Protein AF-A0A537UJU5-F1 (afdb_monomer_lite)

Radius of gyration: 18.07 Å; chains: 1; bounding box: 41×30×48 Å

Foldseek 3Di:
DDPVPQAADQDDDAPPDDPPVVCLPVVDPHPDDDDDLDDDDDDDDDSVRVVVVCVVPVCVVVVVVVNVVVSVVSNVVLVVCLVPPDPVSLLVVLVVNLCVHQWDDPDPPDTDRPTDDDLSNSCSHSVDPDDSVVSVVSCVVVDDPDDD

Secondary structure (DSSP, 8-state):
--TT----------TT---SHHHHHH-PPPSS----SS--------HHHHHHHHHH-TTHHHHHHHHHHHHHHHHHHHHHHHHHS-HHHHHHHHHHHHHHHH-EE-STT-EE--S---HHHHHHHHTS---HHHHHHHHTTS------

Struct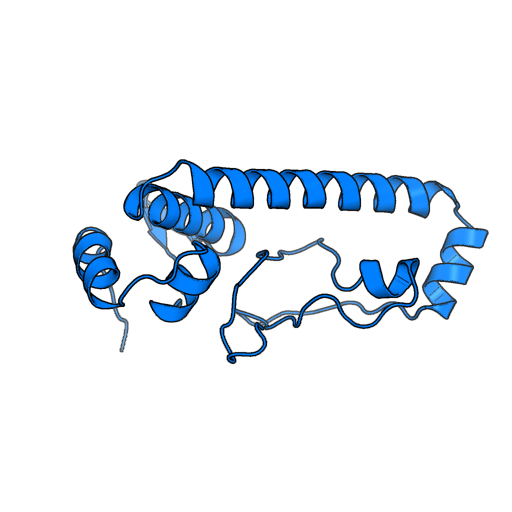ure (mmCIF, N/CA/C/O backbone):
data_AF-A0A537UJU5-F1
#
_entry.id   AF-A0A537UJU5-F1
#
loop_
_atom_site.group_PDB
_atom_site.id
_atom_site.type_symbol
_atom_site.label_atom_id
_atom_site.label_alt_id
_atom_site.label_comp_id
_atom_site.label_asym_id
_atom_site.label_entity_id
_atom_site.label_seq_id
_atom_site.pdbx_PDB_ins_code
_atom_site.Cartn_x
_atom_site.Cartn_y
_atom_site.Cartn_z
_atom_site.occupancy
_atom_site.B_iso_or_equiv
_atom_site.auth_seq_id
_atom_site.auth_comp_id
_atom_site.auth_asym_id
_atom_site.auth_atom_id
_atom_site.pdbx_PDB_model_num
ATOM 1 N N . THR A 1 1 ? 8.357 10.587 4.346 1.00 64.94 1 THR A N 1
ATOM 2 C CA . THR A 1 1 ? 9.356 11.609 3.985 1.00 64.94 1 THR A CA 1
ATOM 3 C C . THR A 1 1 ? 10.500 11.528 4.966 1.00 64.94 1 THR A C 1
ATOM 5 O O . THR A 1 1 ? 10.219 11.379 6.149 1.00 64.94 1 THR A O 1
ATOM 8 N N . SER A 1 2 ? 11.751 11.535 4.506 1.00 76.25 2 SER A N 1
ATOM 9 C CA . SER A 1 2 ? 12.918 11.559 5.397 1.00 76.25 2 SER A CA 1
ATOM 10 C C . SER A 1 2 ? 13.061 12.930 6.068 1.00 76.25 2 SER A C 1
ATOM 12 O O . SER A 1 2 ? 12.505 13.918 5.586 1.00 76.25 2 SER A O 1
ATOM 14 N N . ASP A 1 3 ? 13.868 13.022 7.127 1.00 75.88 3 ASP A N 1
ATOM 15 C CA . ASP A 1 3 ? 14.195 14.298 7.793 1.00 75.88 3 ASP A CA 1
ATOM 16 C C . ASP A 1 3 ? 14.868 15.313 6.848 1.00 75.88 3 ASP A C 1
ATOM 18 O O . ASP A 1 3 ? 14.937 16.505 7.140 1.00 75.88 3 ASP A O 1
ATOM 22 N N . ARG A 1 4 ? 15.361 14.846 5.691 1.00 73.38 4 ARG A N 1
ATOM 23 C CA . ARG A 1 4 ? 15.961 15.662 4.627 1.00 73.38 4 ARG A CA 1
ATOM 24 C C . ARG A 1 4 ? 14.965 16.070 3.535 1.00 73.38 4 ARG A C 1
ATOM 26 O O . ARG A 1 4 ? 15.371 16.690 2.557 1.00 73.38 4 ARG A O 1
ATOM 33 N N . GLY A 1 5 ? 13.683 15.734 3.683 1.00 74.50 5 GLY A N 1
ATOM 34 C CA . GLY A 1 5 ? 12.636 16.043 2.706 1.00 74.50 5 GLY A CA 1
ATOM 35 C C . GLY A 1 5 ? 12.542 15.054 1.541 1.00 74.50 5 GLY A C 1
ATOM 36 O O . GLY A 1 5 ? 11.851 15.337 0.566 1.00 74.50 5 GLY A O 1
ATOM 37 N N . GLU A 1 6 ? 13.219 13.904 1.609 1.00 73.88 6 GLU A N 1
ATOM 38 C CA . GLU A 1 6 ? 13.154 12.900 0.542 1.00 73.88 6 GLU A CA 1
ATOM 39 C C . GLU A 1 6 ? 11.852 12.107 0.644 1.00 73.88 6 GLU A C 1
ATOM 41 O O . GLU A 1 6 ? 11.436 11.676 1.724 1.00 73.88 6 GLU A O 1
ATOM 46 N N . GLU A 1 7 ? 11.203 11.895 -0.491 1.00 76.94 7 GLU A N 1
ATOM 47 C CA . GLU A 1 7 ? 9.946 11.165 -0.580 1.00 76.94 7 GLU A CA 1
ATOM 48 C C . GLU A 1 7 ? 10.204 9.787 -1.174 1.00 76.94 7 GLU A C 1
ATOM 50 O O . GLU A 1 7 ? 10.876 9.653 -2.195 1.00 76.94 7 GLU A O 1
ATOM 55 N N . ARG A 1 8 ? 9.653 8.766 -0.519 1.00 82.75 8 ARG A N 1
ATOM 56 C CA . ARG A 1 8 ? 9.624 7.394 -1.013 1.00 82.75 8 ARG A CA 1
ATOM 57 C C . ARG A 1 8 ? 8.170 6.980 -1.138 1.00 82.75 8 ARG A C 1
ATOM 59 O O . ARG A 1 8 ? 7.400 7.178 -0.197 1.00 82.75 8 ARG A O 1
ATOM 66 N N . ILE A 1 9 ? 7.821 6.405 -2.279 1.00 86.06 9 ILE A N 1
ATOM 67 C CA . ILE A 1 9 ? 6.523 5.774 -2.482 1.00 86.06 9 ILE A CA 1
ATOM 68 C C . ILE A 1 9 ? 6.682 4.328 -2.022 1.00 86.06 9 ILE A C 1
ATOM 70 O O . ILE A 1 9 ? 7.528 3.597 -2.527 1.00 86.06 9 ILE A O 1
ATOM 74 N N . ILE A 1 10 ? 5.930 3.959 -0.988 1.00 84.69 10 ILE A N 1
ATOM 75 C CA . ILE A 1 10 ? 6.076 2.664 -0.306 1.00 84.69 10 ILE A CA 1
ATOM 76 C C . ILE A 1 10 ? 5.059 1.622 -0.774 1.00 84.69 10 ILE A C 1
ATOM 78 O O . ILE A 1 10 ? 5.265 0.442 -0.526 1.00 84.69 10 ILE A O 1
ATOM 82 N N . ALA A 1 11 ? 3.978 2.056 -1.426 1.00 86.81 11 ALA A N 1
ATOM 83 C CA . ALA A 1 11 ? 2.950 1.192 -1.991 1.00 86.81 11 ALA A CA 1
ATOM 84 C C . ALA A 1 11 ? 2.120 1.963 -3.028 1.00 86.81 11 ALA A C 1
ATOM 86 O O . ALA A 1 11 ? 1.914 3.175 -2.890 1.00 86.81 11 ALA A O 1
ATOM 87 N N . LEU A 1 12 ? 1.616 1.243 -4.028 1.00 88.75 12 LEU A N 1
ATOM 88 C CA . LEU A 1 12 ? 0.445 1.645 -4.802 1.00 88.75 12 LEU A CA 1
ATOM 89 C C . LEU A 1 12 ? -0.789 1.022 -4.157 1.00 88.75 12 LEU A C 1
ATOM 91 O O . LEU A 1 12 ? -0.687 -0.033 -3.541 1.00 88.75 12 LEU A O 1
ATOM 95 N N . VAL A 1 13 ? -1.931 1.697 -4.266 1.00 90.19 13 VAL A N 1
ATOM 96 C CA . VAL A 1 13 ? -3.186 1.202 -3.702 1.00 90.19 13 VAL A CA 1
ATOM 97 C C . VAL A 1 13 ? -4.293 1.317 -4.736 1.00 90.19 13 VAL A C 1
ATOM 99 O O . VAL A 1 13 ? -4.465 2.372 -5.352 1.00 90.19 13 VAL A O 1
ATOM 102 N N . GLY A 1 14 ? -5.033 0.228 -4.914 1.00 90.75 14 GLY A N 1
ATOM 103 C CA . GLY A 1 14 ? -6.057 0.062 -5.932 1.00 90.75 14 GLY A CA 1
ATOM 104 C C . GLY A 1 14 ? -7.479 -0.055 -5.386 1.00 90.75 14 GLY A C 1
ATOM 105 O O . GLY A 1 14 ? -7.770 0.108 -4.198 1.00 90.75 14 GLY A O 1
ATOM 106 N N . ALA A 1 15 ? -8.405 -0.343 -6.299 1.00 90.31 15 ALA A N 1
ATOM 107 C CA . ALA A 1 15 ? -9.803 -0.566 -5.962 1.00 90.31 15 ALA A CA 1
ATOM 108 C C . ALA A 1 15 ? -9.972 -1.774 -5.024 1.00 90.31 15 ALA A C 1
ATOM 110 O O . ALA A 1 15 ? -9.474 -2.862 -5.291 1.00 90.31 15 ALA A O 1
ATOM 111 N N . GLY A 1 16 ? -10.741 -1.585 -3.948 1.00 89.88 16 GLY A N 1
ATOM 112 C CA . GLY A 1 16 ? -11.025 -2.630 -2.957 1.00 89.88 16 GLY A CA 1
ATOM 113 C C . GLY A 1 16 ? -10.012 -2.719 -1.815 1.00 89.88 16 GLY A C 1
ATOM 114 O O . GLY A 1 16 ? -10.260 -3.434 -0.846 1.00 89.88 16 GLY A O 1
ATOM 115 N N . GLU A 1 17 ? -8.918 -1.964 -1.881 1.00 91.50 17 GLU A N 1
ATOM 116 C CA . GLU A 1 17 ? -7.891 -1.954 -0.845 1.00 91.50 17 GLU A CA 1
ATOM 117 C C . GLU A 1 17 ? -8.141 -0.877 0.223 1.00 91.50 17 GLU A C 1
ATOM 119 O O . GLU A 1 17 ? -8.827 0.124 0.005 1.00 91.50 17 GLU A O 1
ATOM 124 N N . ILE A 1 18 ? -7.587 -1.097 1.418 1.00 91.75 18 ILE A N 1
ATOM 125 C CA . ILE A 1 18 ? -7.817 -0.269 2.613 1.00 91.75 18 ILE A CA 1
ATOM 126 C C . ILE A 1 18 ? -6.559 0.537 2.926 1.00 91.75 18 ILE A C 1
ATOM 128 O O . ILE A 1 18 ? -5.473 -0.017 2.908 1.00 91.75 18 ILE A O 1
ATOM 132 N N . ILE A 1 19 ? -6.664 1.816 3.283 1.00 92.44 19 ILE A N 1
ATOM 133 C CA . ILE A 1 19 ? -5.508 2.607 3.742 1.00 92.44 19 ILE A CA 1
ATOM 134 C C . ILE A 1 19 ? -5.754 3.243 5.098 1.00 92.44 19 ILE A C 1
ATOM 136 O O . ILE A 1 19 ? -6.881 3.590 5.456 1.00 92.44 19 ILE A O 1
ATOM 140 N N . GLY A 1 20 ? -4.667 3.466 5.833 1.00 90.94 20 GLY A N 1
ATOM 141 C CA . GLY A 1 20 ? -4.727 4.126 7.130 1.00 90.94 20 GLY A CA 1
ATOM 142 C C . GLY A 1 20 ? -5.231 3.220 8.254 1.00 90.94 20 GLY A C 1
ATOM 143 O O . GLY A 1 20 ? -5.625 3.723 9.307 1.00 90.94 20 GLY A O 1
ATOM 144 N N . GLU A 1 21 ? -5.204 1.914 8.020 1.00 92.12 21 GLU A N 1
ATOM 145 C CA . GLU A 1 21 ? -5.556 0.851 8.946 1.00 92.12 21 GLU A CA 1
ATOM 146 C C . GLU A 1 21 ? -4.588 0.759 10.124 1.00 92.12 21 GLU A C 1
ATOM 148 O O . GLU A 1 21 ? -5.031 0.500 11.234 1.00 92.12 21 GLU A O 1
ATOM 153 N N . LEU A 1 22 ? -3.295 1.043 9.929 1.00 92.38 22 LEU A N 1
ATOM 154 C CA . LEU A 1 22 ? -2.313 0.976 11.017 1.00 92.38 22 LEU A CA 1
ATOM 155 C C . LEU A 1 22 ? -2.707 1.909 12.160 1.00 92.38 22 LEU A C 1
ATOM 157 O O . LEU A 1 22 ? -3.008 1.436 13.249 1.00 92.38 22 LEU A O 1
ATOM 161 N N . SER A 1 23 ? -2.881 3.201 11.865 1.00 92.00 23 SER A N 1
ATOM 162 C CA . SER A 1 23 ? -3.331 4.194 12.849 1.00 92.00 23 SER A CA 1
ATOM 163 C C . SER A 1 23 ? -4.697 3.865 13.459 1.00 92.00 23 SER A C 1
ATOM 165 O O . SER A 1 23 ? -4.986 4.263 14.590 1.00 92.00 23 SER A O 1
ATOM 167 N N . LEU A 1 24 ? -5.574 3.183 12.711 1.00 90.75 24 LEU A N 1
ATOM 168 C CA . LEU A 1 24 ? -6.871 2.721 13.209 1.00 90.75 24 LEU A CA 1
ATOM 169 C C . LEU A 1 24 ? -6.699 1.619 14.267 1.00 90.75 24 LEU A C 1
ATOM 171 O O . LEU A 1 24 ? -7.454 1.605 15.230 1.00 90.75 24 LEU A O 1
ATOM 175 N N . ILE A 1 25 ? -5.697 0.752 14.129 1.00 89.25 25 ILE A N 1
ATOM 176 C CA . ILE A 1 25 ? -5.442 -0.388 15.022 1.00 89.25 25 ILE A CA 1
ATOM 177 C C . ILE A 1 25 ? -4.573 0.005 16.219 1.00 89.25 25 ILE A C 1
ATOM 179 O O . ILE A 1 25 ? -4.895 -0.341 17.351 1.00 89.25 25 ILE A O 1
ATOM 183 N N . ASP A 1 26 ? -3.461 0.699 15.982 1.00 91.56 26 ASP A N 1
ATOM 184 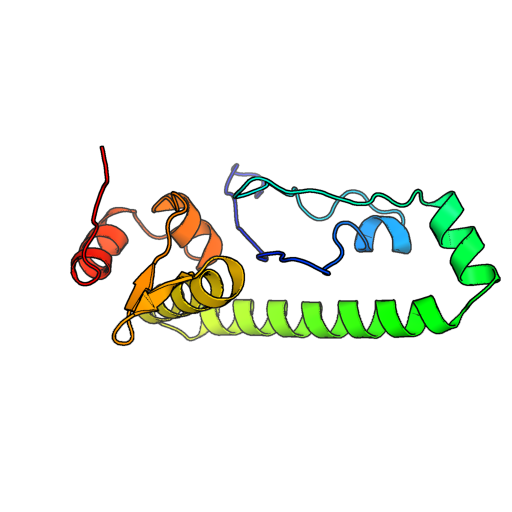C CA . ASP A 1 26 ? -2.404 0.914 16.981 1.00 91.56 26 ASP A CA 1
ATOM 185 C C . ASP A 1 26 ? -2.476 2.276 17.688 1.00 91.56 26 ASP A C 1
ATOM 187 O O . ASP A 1 26 ? -1.721 2.533 18.626 1.00 91.56 26 ASP A O 1
ATOM 191 N N . HIS A 1 27 ? -3.400 3.140 17.255 1.00 90.50 27 HIS A N 1
ATOM 192 C CA . HIS A 1 27 ? -3.593 4.501 17.763 1.00 90.50 27 HIS A CA 1
ATOM 193 C C . HIS A 1 27 ? -2.380 5.434 17.574 1.00 90.50 27 HIS A C 1
ATOM 195 O O . HIS A 1 27 ? -2.310 6.485 18.213 1.00 90.50 27 HIS A O 1
ATOM 201 N N . GLN A 1 28 ? -1.459 5.098 16.671 1.00 94.44 28 GLN A N 1
ATOM 202 C CA . GLN A 1 28 ? -0.304 5.922 16.330 1.00 94.44 28 GLN A CA 1
ATOM 203 C C . GLN A 1 28 ? -0.629 6.929 15.214 1.00 94.44 28 GLN A C 1
ATOM 205 O O . GLN A 1 28 ? -1.632 6.788 14.498 1.00 94.44 28 GLN A O 1
ATOM 210 N N . PRO A 1 29 ? 0.211 7.968 15.028 1.00 93.12 29 PRO A N 1
ATOM 211 C CA . PRO A 1 29 ? 0.124 8.856 13.873 1.00 93.12 29 PRO A CA 1
ATOM 212 C C . PRO A 1 29 ? 0.127 8.102 12.533 1.00 93.12 29 PRO A C 1
ATOM 214 O O . PRO A 1 29 ? 0.487 6.928 12.449 1.00 93.12 29 PRO A O 1
ATOM 217 N N . ARG A 1 30 ? -0.271 8.787 11.454 1.00 91.50 30 ARG A N 1
ATOM 218 C CA . ARG A 1 30 ? -0.216 8.217 10.099 1.00 91.50 30 ARG A CA 1
ATOM 219 C C . ARG A 1 30 ? 1.214 7.778 9.772 1.00 91.50 30 ARG A C 1
ATOM 221 O O . ARG A 1 30 ? 2.132 8.589 9.856 1.00 91.50 30 ARG A O 1
ATOM 228 N N . SER A 1 31 ? 1.377 6.525 9.353 1.00 89.88 31 SER A N 1
ATOM 229 C CA . SER A 1 31 ? 2.668 5.971 8.922 1.00 89.88 31 SER A CA 1
ATOM 230 C C . SER A 1 31 ? 3.152 6.559 7.592 1.00 89.88 31 SER A C 1
ATOM 232 O O . SER A 1 31 ? 4.354 6.636 7.349 1.00 89.88 31 SER A O 1
ATOM 234 N N . ALA A 1 32 ? 2.222 6.993 6.738 1.00 90.38 32 ALA A N 1
ATOM 235 C CA . ALA A 1 32 ? 2.496 7.620 5.452 1.00 90.38 32 ALA A CA 1
ATOM 236 C C . ALA A 1 32 ? 1.355 8.561 5.032 1.00 90.38 32 ALA A C 1
ATOM 238 O O . ALA A 1 32 ? 0.221 8.452 5.511 1.00 90.38 32 ALA A O 1
ATOM 239 N N . SER A 1 33 ? 1.661 9.485 4.121 1.00 90.81 33 SER A N 1
ATOM 240 C CA . SER A 1 33 ? 0.659 10.230 3.357 1.00 90.81 33 SER A CA 1
ATOM 241 C C . SER A 1 33 ? 0.124 9.379 2.200 1.00 90.81 33 SER A C 1
ATOM 243 O O . SER A 1 33 ? 0.779 8.443 1.747 1.00 90.81 33 SER A O 1
ATOM 245 N N . ALA A 1 34 ? -1.066 9.724 1.712 1.00 91.12 34 ALA A N 1
ATOM 246 C CA . ALA A 1 34 ? -1.656 9.134 0.517 1.00 91.12 34 ALA A CA 1
ATOM 247 C C . ALA A 1 34 ? -1.982 10.247 -0.482 1.00 91.12 34 ALA A C 1
ATOM 249 O O . ALA A 1 34 ? -2.511 11.291 -0.097 1.00 91.12 34 ALA A O 1
ATOM 250 N N . ILE A 1 35 ? -1.653 10.021 -1.752 1.00 89.50 35 ILE A N 1
ATOM 251 C CA . ILE A 1 35 ? -1.896 10.950 -2.856 1.00 89.50 35 ILE A CA 1
ATOM 252 C C . ILE A 1 35 ? -2.610 10.160 -3.950 1.00 89.50 35 ILE A C 1
ATOM 254 O O . ILE A 1 35 ? -2.156 9.081 -4.326 1.00 89.50 35 ILE A O 1
ATOM 258 N N . ALA A 1 36 ? -3.739 10.674 -4.435 1.00 89.81 36 ALA A N 1
ATOM 259 C CA . ALA A 1 36 ? -4.472 10.041 -5.524 1.00 89.81 36 ALA A CA 1
ATOM 260 C C . ALA A 1 36 ? -3.753 10.300 -6.858 1.00 89.81 36 ALA A C 1
ATOM 262 O O . ALA A 1 36 ? -3.478 11.451 -7.194 1.00 89.81 36 ALA A O 1
ATOM 263 N N . LEU A 1 37 ? -3.458 9.233 -7.608 1.00 85.44 37 LEU A N 1
ATOM 264 C CA . LEU A 1 37 ? -2.851 9.325 -8.944 1.00 85.44 37 LEU A CA 1
ATOM 265 C C . LEU A 1 37 ? -3.877 9.651 -10.036 1.00 85.44 37 LEU A C 1
ATOM 267 O O . LEU A 1 37 ? -3.520 10.193 -11.076 1.00 85.44 37 LEU A O 1
ATOM 271 N N . CYS A 1 38 ? -5.144 9.323 -9.794 1.00 84.38 38 CYS A N 1
ATOM 272 C CA . CYS A 1 38 ? -6.267 9.551 -10.692 1.00 84.38 38 CYS A CA 1
ATOM 273 C C . CYS A 1 38 ? -7.546 9.819 -9.885 1.00 84.38 38 CYS A C 1
ATOM 275 O O . CYS A 1 38 ? -7.560 9.690 -8.653 1.00 84.38 38 CYS A O 1
ATOM 277 N N . ASP A 1 39 ? -8.628 10.175 -10.577 1.00 89.81 39 ASP A N 1
ATOM 278 C CA . ASP A 1 39 ? -9.939 10.375 -9.958 1.00 89.81 39 ASP A CA 1
ATOM 279 C C . ASP A 1 39 ? -10.350 9.141 -9.147 1.00 89.81 39 ASP A C 1
ATOM 281 O O . ASP A 1 39 ? -10.500 8.037 -9.670 1.00 89.81 39 ASP A O 1
ATOM 285 N N . SER A 1 40 ? -10.515 9.340 -7.839 1.00 91.56 40 SER A N 1
ATOM 286 C CA . SER A 1 40 ? -10.681 8.261 -6.867 1.00 91.56 40 SER A CA 1
ATOM 287 C C . SER A 1 40 ? -11.863 8.540 -5.947 1.00 91.56 40 SER A C 1
ATOM 289 O O . SER A 1 40 ? -12.079 9.669 -5.509 1.00 91.56 40 SER A O 1
ATOM 291 N N . THR A 1 41 ? -12.626 7.497 -5.621 1.00 94.69 41 THR A N 1
ATOM 292 C CA . THR A 1 41 ? -13.729 7.565 -4.653 1.00 94.69 41 THR A CA 1
ATOM 293 C C . THR A 1 41 ? -13.421 6.667 -3.469 1.00 94.69 41 THR A C 1
ATOM 295 O O . THR A 1 41 ? -13.085 5.498 -3.644 1.00 94.69 41 THR A O 1
ATOM 298 N N . PHE A 1 42 ? -13.589 7.195 -2.259 1.00 94.12 42 PHE A N 1
ATOM 299 C CA . PHE A 1 42 ? -13.285 6.480 -1.024 1.00 94.12 42 PHE A CA 1
ATOM 300 C C . PHE A 1 42 ? -14.528 6.324 -0.160 1.00 94.12 42 PHE A C 1
ATOM 302 O O . PHE A 1 42 ? -15.383 7.210 -0.093 1.00 94.12 42 PHE A O 1
ATOM 309 N N . ARG A 1 43 ? -14.589 5.207 0.565 1.00 94.69 43 ARG A N 1
ATOM 310 C CA . ARG A 1 43 ? -15.462 5.061 1.729 1.00 94.69 43 ARG A CA 1
ATOM 311 C C . ARG A 1 43 ? -14.607 5.197 2.975 1.00 94.69 43 ARG A C 1
ATOM 313 O O . ARG A 1 43 ? -13.564 4.561 3.081 1.00 94.69 43 ARG A O 1
ATOM 320 N N . TYR A 1 44 ? -15.053 6.032 3.901 1.00 93.44 44 TYR A N 1
ATOM 321 C CA . TYR A 1 44 ? -14.359 6.258 5.159 1.00 93.44 44 TYR A CA 1
ATOM 322 C C . TYR A 1 44 ? -15.123 5.606 6.310 1.00 93.44 44 TYR A C 1
ATOM 324 O O . TYR A 1 44 ? -16.346 5.722 6.388 1.00 93.44 44 TYR A O 1
ATOM 332 N N . ILE A 1 45 ? -14.387 4.951 7.208 1.00 92.62 45 ILE A N 1
ATOM 333 C CA . ILE A 1 45 ? -14.898 4.416 8.468 1.00 92.62 45 ILE A CA 1
ATOM 334 C C . ILE A 1 45 ? -14.237 5.163 9.626 1.00 92.62 45 ILE A C 1
ATOM 336 O O . ILE A 1 45 ? -13.019 5.359 9.647 1.00 92.62 45 ILE A O 1
ATOM 340 N N . THR A 1 46 ? -15.044 5.616 10.584 1.00 93.75 46 THR A N 1
ATOM 341 C CA . THR A 1 46 ? -14.515 6.208 11.815 1.00 93.75 46 THR A CA 1
ATOM 342 C C . THR A 1 46 ? -13.952 5.111 12.710 1.00 93.75 46 THR A C 1
ATOM 344 O O . THR A 1 46 ? -14.347 3.950 12.621 1.00 93.75 46 THR A O 1
ATOM 347 N N . ARG A 1 47 ? -13.072 5.491 13.640 1.00 91.62 47 ARG A N 1
ATOM 348 C CA . ARG A 1 47 ? -12.588 4.571 14.676 1.00 91.62 47 ARG A CA 1
ATOM 349 C C . ARG A 1 47 ? -13.733 3.935 15.460 1.00 91.62 47 ARG A C 1
ATOM 351 O O . ARG A 1 47 ? -13.771 2.721 15.584 1.00 91.62 47 ARG A O 1
ATOM 358 N N . GLN A 1 48 ? -14.681 4.754 15.910 1.00 94.38 48 GLN A N 1
ATOM 359 C CA . GLN A 1 48 ? -15.830 4.278 16.674 1.00 94.38 48 GLN A CA 1
ATOM 360 C C . GLN A 1 48 ? -16.653 3.254 15.883 1.00 94.38 48 GLN A C 1
ATOM 362 O O . GLN A 1 48 ? -16.955 2.188 16.399 1.00 94.38 48 GLN A O 1
ATOM 367 N N . ALA A 1 49 ? -16.952 3.542 14.611 1.00 94.81 49 ALA A N 1
ATOM 368 C CA . ALA A 1 49 ? -17.698 2.613 13.769 1.00 94.81 49 ALA A CA 1
ATOM 369 C C . ALA A 1 49 ? -16.936 1.299 13.555 1.00 94.81 49 ALA A C 1
ATOM 371 O O . ALA A 1 49 ? -17.543 0.238 13.590 1.00 94.81 49 ALA A O 1
ATOM 372 N N . PHE A 1 50 ? -15.613 1.356 13.374 1.00 93.38 50 PHE A N 1
ATOM 373 C CA . PHE A 1 50 ? -14.792 0.151 13.276 1.00 93.38 50 PHE A CA 1
ATOM 374 C C . PHE A 1 50 ? -14.840 -0.679 14.565 1.00 93.38 50 PHE A C 1
ATOM 376 O O . PHE A 1 50 ? -15.085 -1.877 14.493 1.00 93.38 50 PHE A O 1
ATOM 383 N N . GLU A 1 51 ? -14.659 -0.049 15.727 1.00 92.25 51 GLU A N 1
ATOM 384 C CA . GLU A 1 51 ? -14.721 -0.723 17.031 1.00 92.25 51 GLU A CA 1
ATOM 385 C C . GLU A 1 51 ? -16.094 -1.338 17.315 1.00 92.25 51 GLU A C 1
ATOM 387 O O . GLU A 1 51 ? -16.182 -2.386 17.949 1.00 92.25 51 GLU A O 1
ATOM 392 N N . ASP A 1 52 ? -17.174 -0.700 16.872 1.00 94.94 52 ASP A N 1
ATOM 393 C CA . ASP A 1 52 ? -18.520 -1.244 17.035 1.00 94.94 52 ASP A CA 1
ATOM 394 C C . ASP A 1 52 ? -18.752 -2.419 16.074 1.00 94.94 52 ASP A C 1
ATOM 396 O O . ASP A 1 52 ? -19.204 -3.478 16.504 1.00 94.94 52 ASP A O 1
ATOM 400 N N . CYS A 1 53 ? -18.311 -2.308 14.815 1.00 93.81 53 CYS A N 1
ATOM 401 C CA . CYS A 1 53 ? -18.357 -3.422 13.868 1.00 93.81 53 CYS A CA 1
ATOM 402 C C . CYS A 1 53 ? -17.547 -4.637 14.337 1.00 93.81 53 CYS A C 1
ATOM 404 O O . CYS A 1 53 ? -17.999 -5.761 14.149 1.00 93.81 53 CYS A O 1
ATOM 406 N N . THR A 1 54 ? -16.371 -4.452 14.945 1.00 93.25 54 THR A N 1
ATOM 407 C CA . THR A 1 54 ? -15.547 -5.584 15.402 1.00 93.25 54 THR A CA 1
ATOM 408 C C . THR A 1 54 ? -16.070 -6.249 16.674 1.00 93.25 54 THR A C 1
ATOM 410 O O . THR A 1 54 ? -15.742 -7.410 16.924 1.00 93.25 54 THR A O 1
ATOM 413 N N . LYS A 1 55 ? -16.885 -5.551 17.479 1.00 94.25 55 LYS A N 1
ATOM 414 C CA . LYS A 1 55 ? -17.634 -6.173 18.586 1.00 94.25 55 LYS A CA 1
ATOM 415 C C . LYS A 1 55 ? -18.742 -7.078 18.058 1.00 94.25 55 LYS A C 1
ATOM 417 O O . LYS A 1 55 ? -18.946 -8.155 18.615 1.00 94.25 55 LYS A O 1
ATOM 422 N N . ASP A 1 56 ? -19.426 -6.638 17.004 1.00 96.38 56 ASP A N 1
ATOM 423 C CA . ASP A 1 56 ? -20.524 -7.379 16.382 1.00 96.38 56 ASP A CA 1
ATOM 424 C C . ASP A 1 56 ? -20.016 -8.557 15.530 1.00 96.38 56 ASP A C 1
ATOM 426 O O . ASP A 1 56 ? -20.620 -9.630 15.542 1.00 96.38 56 ASP A O 1
ATOM 430 N N . ASP A 1 57 ? -18.889 -8.381 14.832 1.00 96.38 57 ASP A N 1
ATOM 431 C CA . ASP A 1 57 ? -18.232 -9.413 14.024 1.00 96.38 57 ASP A CA 1
ATOM 432 C C . ASP A 1 57 ? -16.703 -9.450 14.253 1.00 96.38 57 ASP A C 1
ATOM 434 O O . ASP A 1 57 ? -15.931 -8.735 13.599 1.00 96.38 57 ASP A O 1
ATOM 438 N N . PRO A 1 58 ? -16.224 -10.324 15.158 1.00 94.31 58 PRO A N 1
ATOM 439 C CA . PRO A 1 58 ? -14.797 -10.486 15.422 1.00 94.31 58 PRO A CA 1
ATOM 440 C C . PRO A 1 58 ? -13.972 -11.042 14.247 1.00 94.31 58 PRO A C 1
ATOM 442 O O . PRO A 1 58 ? -12.750 -10.862 14.245 1.00 94.31 58 PRO A O 1
ATOM 445 N N . GLU A 1 59 ? -14.578 -11.684 13.233 1.00 95.88 59 GLU A N 1
ATOM 446 C CA . GLU A 1 59 ? -13.829 -12.210 12.072 1.00 95.88 59 GLU A CA 1
ATOM 447 C C . GLU A 1 59 ? -13.193 -11.079 11.245 1.00 95.88 59 GLU A C 1
ATOM 449 O O . GLU A 1 59 ? -12.210 -11.302 10.529 1.00 95.88 59 GLU A O 1
ATOM 454 N N . ILE A 1 60 ? -13.655 -9.834 11.406 1.00 93.06 60 ILE A N 1
ATOM 455 C CA . ILE A 1 60 ? -13.027 -8.644 10.817 1.00 93.06 60 ILE A CA 1
ATOM 456 C C . ILE A 1 60 ? -11.529 -8.572 11.164 1.00 93.06 60 ILE A C 1
ATOM 458 O O . ILE A 1 60 ? -10.711 -8.262 10.293 1.00 93.06 60 ILE A O 1
ATOM 462 N N . TYR A 1 61 ? -11.124 -8.926 12.390 1.00 92.38 61 TYR A N 1
ATOM 463 C CA . TYR A 1 61 ? -9.707 -8.913 12.783 1.00 92.38 61 TYR A CA 1
ATOM 464 C C . TYR A 1 61 ? -8.864 -9.940 12.031 1.00 92.38 61 TYR A C 1
ATOM 466 O O . TYR A 1 61 ? -7.682 -9.702 11.775 1.00 92.38 61 TYR A O 1
ATOM 474 N N . LYS A 1 62 ? -9.447 -11.069 11.632 1.00 94.38 62 LYS A N 1
ATOM 475 C CA . LYS A 1 62 ? -8.750 -12.083 10.839 1.00 94.38 62 LYS A CA 1
ATOM 476 C C . LYS A 1 62 ? -8.504 -11.587 9.418 1.00 94.38 62 LYS A C 1
ATOM 478 O O . LYS A 1 62 ? -7.391 -11.736 8.915 1.00 94.38 62 LYS A O 1
ATOM 483 N N . HIS A 1 63 ? -9.497 -10.944 8.802 1.00 92.50 63 HIS A N 1
ATOM 484 C CA . HIS A 1 63 ? -9.330 -10.299 7.497 1.00 92.50 63 HIS A CA 1
ATOM 485 C C . HIS A 1 63 ? -8.276 -9.192 7.545 1.00 92.50 63 HIS A C 1
ATOM 487 O O . HIS A 1 63 ? -7.398 -9.134 6.685 1.00 92.50 63 HIS A O 1
ATOM 493 N N . LEU A 1 64 ? -8.310 -8.368 8.593 1.00 92.69 64 LEU A N 1
ATOM 494 C CA . LEU A 1 64 ? -7.333 -7.307 8.798 1.00 92.69 64 LEU A CA 1
ATOM 495 C C . LEU A 1 64 ? -5.918 -7.861 8.994 1.00 92.69 64 LEU A C 1
ATOM 497 O O . LEU A 1 64 ? -4.972 -7.371 8.388 1.00 92.69 64 LEU A O 1
ATOM 501 N N . THR A 1 65 ? -5.773 -8.932 9.773 1.00 94.50 65 THR A N 1
ATOM 502 C CA . THR A 1 65 ? -4.481 -9.601 9.982 1.00 94.50 65 THR A CA 1
ATOM 503 C C . THR A 1 65 ? -3.932 -10.191 8.681 1.00 94.50 65 THR A C 1
ATOM 505 O O . THR A 1 65 ? -2.744 -10.052 8.397 1.00 94.50 65 THR A O 1
ATOM 508 N N . ALA A 1 66 ? -4.784 -10.819 7.863 1.00 94.81 66 ALA A N 1
ATOM 509 C CA . ALA A 1 66 ? -4.386 -11.339 6.557 1.00 94.81 66 ALA A CA 1
ATOM 510 C C . ALA A 1 66 ? -3.917 -10.218 5.614 1.00 94.81 66 ALA A C 1
ATOM 512 O O . ALA A 1 66 ? -2.894 -10.375 4.948 1.00 94.81 66 ALA A O 1
ATOM 513 N N . LEU A 1 67 ? -4.617 -9.077 5.617 1.00 92.75 67 LEU A N 1
ATOM 514 C CA . LEU A 1 67 ? -4.232 -7.879 4.870 1.00 92.75 67 LEU A CA 1
ATOM 515 C C . LEU A 1 67 ? -2.869 -7.348 5.329 1.00 92.75 67 LEU A C 1
ATOM 517 O O . LEU A 1 67 ? -1.990 -7.123 4.502 1.00 92.75 67 LEU A O 1
ATOM 521 N N . LEU A 1 68 ? -2.652 -7.200 6.639 1.00 93.81 68 LEU A N 1
ATOM 522 C CA . LEU A 1 68 ? -1.367 -6.733 7.173 1.00 93.81 68 LEU A CA 1
ATOM 523 C C . LEU A 1 68 ? -0.219 -7.697 6.844 1.00 93.81 68 LEU A C 1
ATOM 525 O O . LEU A 1 68 ? 0.882 -7.258 6.522 1.00 93.81 68 LEU A O 1
ATOM 529 N N . ALA A 1 69 ? -0.469 -9.008 6.878 1.00 96.06 69 ALA A N 1
ATOM 530 C CA . ALA A 1 69 ? 0.526 -10.010 6.506 1.00 96.06 69 ALA A CA 1
ATOM 531 C C . ALA A 1 69 ? 0.867 -9.982 5.006 1.00 96.06 69 ALA A C 1
ATOM 533 O O . ALA A 1 69 ? 2.015 -10.239 4.645 1.00 96.06 69 ALA A O 1
ATOM 534 N N . ALA A 1 70 ? -0.104 -9.691 4.134 1.00 92.69 70 ALA A N 1
ATOM 535 C CA . ALA A 1 70 ? 0.149 -9.474 2.709 1.00 92.69 70 ALA A CA 1
ATOM 536 C C . ALA A 1 70 ? 1.030 -8.234 2.491 1.00 92.69 70 ALA A C 1
ATOM 538 O O . ALA A 1 70 ? 2.079 -8.335 1.864 1.00 92.69 70 ALA A O 1
ATOM 539 N N . ARG A 1 71 ? 0.696 -7.115 3.143 1.00 90.81 71 ARG A N 1
ATOM 540 C CA . ARG A 1 71 ? 1.480 -5.869 3.067 1.00 90.81 71 ARG A CA 1
ATOM 541 C C . ARG A 1 71 ? 2.903 -5.997 3.573 1.00 90.81 71 ARG A C 1
ATOM 543 O O . ARG A 1 71 ? 3.819 -5.411 3.002 1.00 90.81 71 ARG A O 1
ATOM 550 N N . LEU A 1 72 ? 3.098 -6.747 4.656 1.00 93.19 72 LEU A N 1
ATOM 551 C CA . LEU A 1 72 ? 4.437 -7.006 5.170 1.00 93.19 72 LEU A CA 1
ATOM 552 C C . LEU A 1 72 ? 5.272 -7.767 4.134 1.00 93.19 72 LEU A C 1
ATOM 554 O O . LEU A 1 72 ? 6.404 -7.377 3.875 1.00 93.19 72 LEU A O 1
ATOM 558 N N . ARG A 1 73 ? 4.691 -8.783 3.480 1.00 94.25 73 ARG A N 1
ATOM 559 C CA . ARG A 1 73 ? 5.364 -9.516 2.398 1.00 94.25 73 ARG A CA 1
ATOM 560 C C . ARG A 1 73 ? 5.706 -8.618 1.212 1.00 94.25 73 ARG A C 1
ATOM 562 O O . ARG A 1 73 ? 6.840 -8.655 0.755 1.00 94.25 73 ARG A O 1
ATOM 569 N N . GLU A 1 74 ? 4.778 -7.777 0.764 1.00 89.12 74 GLU A N 1
ATOM 570 C CA . GLU A 1 74 ? 5.030 -6.808 -0.314 1.00 89.12 74 GLU A CA 1
ATOM 571 C C . GLU A 1 74 ? 6.162 -5.834 0.050 1.00 89.12 74 GLU A C 1
ATOM 573 O O . GLU A 1 74 ? 7.046 -5.555 -0.763 1.00 89.12 74 GLU A O 1
ATOM 578 N N . THR A 1 75 ? 6.179 -5.361 1.300 1.00 88.50 75 THR A N 1
ATOM 579 C CA . THR A 1 75 ? 7.229 -4.472 1.819 1.00 88.50 75 THR A CA 1
ATOM 580 C C . THR A 1 75 ? 8.589 -5.174 1.855 1.00 88.50 75 THR A C 1
ATOM 582 O O . THR A 1 75 ? 9.588 -4.599 1.415 1.00 88.50 75 THR A O 1
ATOM 585 N N . ASP A 1 76 ? 8.638 -6.420 2.333 1.00 90.75 76 ASP A N 1
ATOM 586 C CA . ASP A 1 76 ? 9.853 -7.240 2.360 1.00 90.75 76 ASP A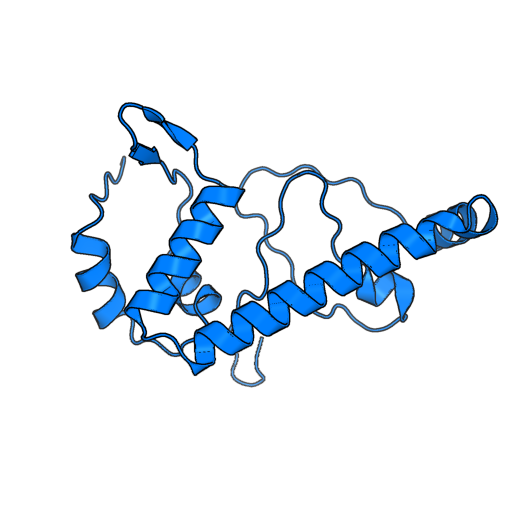 CA 1
ATOM 587 C C . ASP A 1 76 ? 10.365 -7.520 0.939 1.00 90.75 76 ASP A C 1
ATOM 589 O O . ASP A 1 76 ? 11.564 -7.420 0.671 1.00 90.75 76 ASP A O 1
ATOM 593 N N . GLU A 1 77 ? 9.465 -7.801 -0.006 1.00 88.12 77 GLU A N 1
ATOM 594 C CA . GLU A 1 77 ? 9.804 -7.982 -1.416 1.00 88.12 77 GLU A CA 1
ATOM 595 C C . GLU A 1 77 ? 10.356 -6.698 -2.034 1.00 88.12 77 GLU A C 1
ATOM 597 O O . GLU A 1 77 ? 11.338 -6.752 -2.778 1.00 88.12 77 GLU A O 1
ATOM 602 N N . ALA A 1 78 ? 9.752 -5.539 -1.760 1.00 82.69 78 ALA A N 1
ATOM 603 C CA . ALA A 1 78 ? 10.241 -4.247 -2.240 1.00 82.69 78 ALA A CA 1
ATOM 604 C C . ALA A 1 78 ? 11.631 -3.923 -1.667 1.00 82.69 78 ALA A C 1
ATOM 606 O O . ALA A 1 78 ? 12.513 -3.443 -2.385 1.00 82.69 78 ALA A O 1
ATOM 607 N N . LEU A 1 79 ? 11.863 -4.241 -0.390 1.00 84.31 79 LEU A N 1
ATOM 608 C CA . LEU A 1 79 ? 13.166 -4.098 0.256 1.00 84.31 79 LEU A CA 1
ATOM 609 C C . LEU A 1 79 ? 14.219 -5.034 -0.358 1.00 84.31 79 LEU A C 1
ATOM 611 O O . LEU A 1 79 ? 15.349 -4.609 -0.616 1.00 84.31 79 LEU A O 1
ATOM 615 N N . ALA A 1 80 ? 13.853 -6.288 -0.630 1.00 86.50 80 ALA A N 1
ATOM 616 C CA . ALA A 1 80 ? 14.724 -7.252 -1.291 1.00 86.50 80 ALA A CA 1
ATOM 617 C C . ALA A 1 80 ? 15.085 -6.796 -2.711 1.00 86.50 80 ALA A C 1
ATOM 619 O O . ALA A 1 80 ? 16.260 -6.813 -3.076 1.00 86.50 80 ALA A O 1
ATOM 620 N N . ALA A 1 81 ? 14.116 -6.318 -3.500 1.00 82.56 81 ALA A N 1
ATOM 621 C CA . ALA A 1 81 ? 14.398 -5.793 -4.835 1.00 82.56 81 ALA A CA 1
ATOM 622 C C . ALA A 1 81 ? 15.378 -4.622 -4.801 1.00 82.56 81 ALA A C 1
ATOM 624 O O . ALA A 1 81 ? 16.364 -4.660 -5.529 1.00 82.56 81 ALA A O 1
ATOM 625 N N . ALA A 1 82 ? 15.168 -3.651 -3.910 1.00 80.44 82 ALA A N 1
ATOM 626 C CA . ALA A 1 82 ? 16.088 -2.526 -3.746 1.00 80.44 82 ALA A CA 1
ATOM 627 C C . ALA A 1 82 ? 17.506 -2.958 -3.314 1.00 80.44 82 ALA A C 1
ATOM 629 O O . ALA A 1 82 ? 18.465 -2.220 -3.518 1.00 80.44 82 ALA A O 1
ATOM 630 N N . SER A 1 83 ? 17.651 -4.143 -2.712 1.00 83.12 83 SER A N 1
ATOM 631 C CA . SER A 1 83 ? 18.941 -4.674 -2.254 1.00 83.12 83 SER A CA 1
ATOM 632 C C . SER A 1 83 ? 19.659 -5.530 -3.303 1.00 83.12 83 SER A C 1
ATOM 634 O O . SER A 1 83 ? 20.886 -5.620 -3.277 1.00 83.12 83 SER A O 1
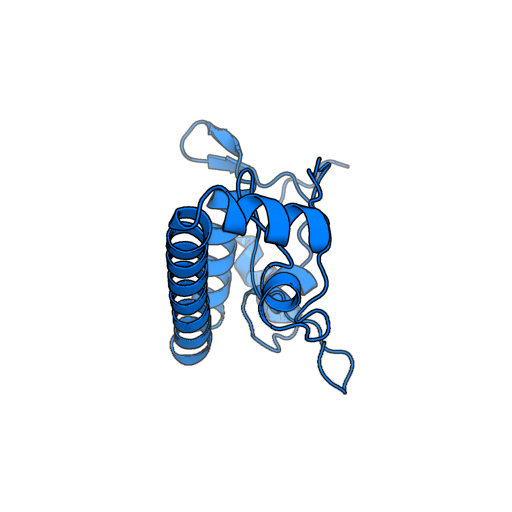ATOM 636 N N . PHE A 1 84 ? 18.917 -6.191 -4.197 1.00 82.50 84 PHE A N 1
ATOM 637 C CA . PHE A 1 84 ? 19.461 -7.229 -5.083 1.00 82.50 84 PHE A CA 1
ATOM 638 C C . PHE A 1 84 ? 19.315 -6.942 -6.577 1.00 82.50 84 PHE A C 1
ATOM 640 O O . PHE A 1 84 ? 20.055 -7.519 -7.377 1.00 82.50 84 PHE A O 1
ATOM 647 N N . LEU A 1 85 ? 18.372 -6.095 -6.985 1.00 82.94 85 LEU A N 1
ATOM 648 C CA . LEU A 1 85 ? 18.209 -5.740 -8.387 1.00 82.94 85 LEU A CA 1
ATOM 649 C C . LEU A 1 85 ? 19.140 -4.587 -8.756 1.00 82.94 85 LEU A C 1
ATOM 651 O O . LEU A 1 85 ? 19.483 -3.730 -7.950 1.00 82.94 85 LEU A O 1
ATOM 655 N N . SER A 1 86 ? 19.552 -4.571 -10.022 1.00 85.19 86 SER A N 1
ATOM 656 C CA . SER A 1 86 ? 20.134 -3.362 -10.605 1.00 85.19 86 SER A CA 1
ATOM 657 C C . SER A 1 86 ? 19.068 -2.275 -10.738 1.00 85.19 86 SER A C 1
ATOM 659 O O . SER A 1 86 ? 17.893 -2.608 -10.885 1.00 85.19 86 SER A O 1
ATOM 661 N N . VAL A 1 87 ? 19.503 -1.021 -10.868 1.00 80.81 87 VAL A N 1
ATOM 662 C CA . VAL A 1 87 ? 18.690 0.139 -11.277 1.00 80.81 87 VAL A CA 1
ATOM 663 C C . VAL A 1 87 ? 17.608 -0.235 -12.294 1.00 80.81 87 VAL A C 1
ATOM 665 O O . VAL A 1 87 ? 16.418 -0.046 -12.069 1.00 80.81 87 VAL A O 1
ATOM 668 N N . ARG A 1 88 ? 18.015 -0.845 -13.415 1.00 82.00 88 ARG A N 1
ATOM 669 C CA . ARG A 1 88 ? 17.103 -1.253 -14.492 1.00 82.00 88 ARG A CA 1
ATOM 670 C C . ARG A 1 88 ? 16.086 -2.296 -14.053 1.00 82.00 88 ARG A C 1
ATOM 672 O O . ARG A 1 88 ? 14.945 -2.249 -14.493 1.00 82.00 88 ARG A O 1
ATOM 679 N N . GLY A 1 89 ? 16.498 -3.229 -13.201 1.00 86.38 89 GLY A N 1
ATOM 680 C CA . GLY A 1 89 ? 15.610 -4.232 -12.623 1.00 86.38 89 GLY A CA 1
ATOM 681 C C . GLY A 1 89 ? 14.571 -3.604 -11.696 1.00 86.38 89 GLY A C 1
ATOM 682 O O . GLY A 1 89 ? 13.396 -3.943 -11.805 1.00 86.38 89 GLY A O 1
ATOM 683 N N . CYS A 1 90 ? 14.978 -2.650 -10.855 1.00 84.19 90 CYS A N 1
ATOM 684 C CA . CYS A 1 90 ? 14.068 -1.892 -9.998 1.00 84.19 90 CYS A CA 1
ATOM 685 C C . CYS A 1 90 ? 13.047 -1.113 -10.838 1.00 84.19 90 CYS A C 1
ATOM 687 O O . CYS A 1 90 ? 11.849 -1.237 -10.614 1.00 84.19 90 CYS A O 1
ATOM 689 N N . VAL A 1 91 ? 13.503 -0.388 -11.866 1.00 84.44 91 VAL A N 1
ATOM 690 C CA . VAL A 1 91 ? 12.622 0.369 -12.772 1.00 84.44 91 VAL A CA 1
ATOM 691 C C . VAL A 1 91 ? 11.659 -0.545 -13.524 1.00 84.44 91 VAL A C 1
ATOM 693 O O . VAL A 1 91 ? 10.468 -0.254 -13.587 1.00 84.44 91 VAL A O 1
ATOM 696 N N . ALA A 1 92 ? 12.149 -1.657 -14.079 1.00 87.69 92 ALA A N 1
ATOM 697 C CA . ALA A 1 92 ? 11.307 -2.619 -14.782 1.00 87.69 92 ALA A CA 1
ATOM 698 C C . ALA A 1 92 ? 10.229 -3.198 -13.858 1.00 87.69 92 ALA A C 1
ATOM 700 O O . ALA A 1 92 ? 9.066 -3.257 -14.246 1.00 87.69 92 ALA A O 1
ATOM 701 N N . ARG A 1 93 ? 10.593 -3.561 -12.621 1.00 87.75 93 ARG A N 1
ATOM 702 C CA . ARG A 1 93 ? 9.638 -4.014 -11.606 1.00 87.75 93 ARG A CA 1
ATOM 703 C C . ARG A 1 93 ? 8.594 -2.939 -11.301 1.00 87.75 93 ARG A C 1
ATOM 705 O O . ARG A 1 93 ? 7.410 -3.236 -11.356 1.00 87.75 93 ARG A O 1
ATOM 712 N N . THR A 1 94 ? 9.013 -1.704 -11.037 1.00 88.00 94 THR A N 1
ATOM 713 C CA . THR A 1 94 ? 8.095 -0.586 -10.771 1.00 88.00 94 THR A CA 1
ATOM 714 C C . THR A 1 94 ? 7.127 -0.346 -11.933 1.00 88.00 94 THR A C 1
ATOM 716 O O . THR A 1 94 ? 5.958 -0.048 -11.711 1.00 88.00 94 THR A O 1
ATOM 719 N N . LEU A 1 95 ? 7.580 -0.485 -13.182 1.00 88.50 95 LEU A N 1
ATOM 720 C CA . LEU A 1 95 ? 6.704 -0.371 -14.350 1.00 88.50 95 LEU A CA 1
ATOM 721 C C . LEU A 1 95 ? 5.690 -1.516 -14.430 1.00 88.50 95 LEU A C 1
ATOM 723 O O . LEU A 1 95 ? 4.540 -1.262 -14.774 1.00 88.50 95 LEU A O 1
ATOM 727 N N . LEU A 1 96 ? 6.097 -2.746 -14.107 1.00 89.56 96 LEU A N 1
ATOM 728 C CA . LEU A 1 96 ? 5.179 -3.886 -14.025 1.00 89.56 96 LEU A CA 1
ATOM 729 C C . LEU A 1 96 ? 4.138 -3.681 -12.919 1.00 89.56 96 LEU A C 1
ATOM 731 O O . LEU A 1 96 ? 2.956 -3.877 -13.164 1.00 89.56 96 LEU A O 1
ATOM 735 N N . GLU A 1 97 ? 4.553 -3.184 -11.752 1.00 88.69 97 GLU A N 1
ATOM 736 C CA . GLU A 1 97 ? 3.622 -2.814 -10.682 1.00 88.69 97 GLU A CA 1
ATOM 737 C C . GLU A 1 97 ? 2.640 -1.738 -11.171 1.00 88.69 97 GLU A C 1
ATOM 739 O O . GLU A 1 97 ? 1.434 -1.905 -11.059 1.00 88.69 97 GLU A O 1
ATOM 744 N N . LEU A 1 98 ? 3.105 -0.658 -11.808 1.00 89.69 98 LEU A N 1
ATOM 745 C CA . LEU A 1 98 ? 2.210 0.367 -12.367 1.00 89.69 98 LEU A CA 1
ATOM 746 C C . LEU A 1 98 ? 1.217 -0.198 -13.389 1.00 89.69 98 LEU A C 1
ATOM 748 O O . LEU A 1 98 ? 0.062 0.225 -13.419 1.00 89.69 98 LEU A O 1
ATOM 752 N N . VAL A 1 99 ? 1.651 -1.146 -14.217 1.00 91.25 99 VAL A N 1
ATOM 753 C CA . VAL A 1 99 ? 0.777 -1.844 -15.163 1.00 91.25 99 VAL A CA 1
ATOM 754 C C . VAL A 1 99 ? -0.367 -2.556 -14.444 1.00 91.25 99 VAL A C 1
ATOM 756 O O . VAL A 1 99 ? -1.503 -2.450 -14.902 1.00 91.25 99 VAL A O 1
ATOM 759 N N . ASP A 1 100 ? -0.108 -3.199 -13.310 1.00 89.62 100 ASP A N 1
ATOM 760 C CA . ASP A 1 100 ? -1.146 -3.910 -12.560 1.00 89.62 100 ASP A CA 1
ATOM 761 C C . ASP A 1 100 ? -2.198 -2.958 -11.958 1.00 89.62 100 ASP A C 1
ATOM 763 O O . ASP A 1 100 ? -3.377 -3.306 -11.884 1.00 89.62 100 ASP A O 1
ATOM 767 N N . TYR A 1 101 ? -1.805 -1.737 -11.572 1.00 87.88 101 TYR A N 1
ATOM 768 C CA . TYR A 1 101 ? -2.714 -0.773 -10.931 1.00 87.88 101 TYR A CA 1
ATOM 769 C C . TYR A 1 101 ? -3.432 0.164 -11.907 1.00 87.88 101 TYR A C 1
ATOM 771 O O . TYR A 1 101 ? -4.593 0.515 -11.688 1.00 87.88 101 TYR A O 1
ATOM 779 N N . ILE A 1 102 ? -2.744 0.629 -12.951 1.00 87.94 102 ILE A N 1
ATOM 780 C CA . ILE A 1 102 ? -3.248 1.678 -13.853 1.00 87.94 102 ILE A CA 1
ATOM 781 C C . ILE A 1 102 ? -3.070 1.341 -15.339 1.00 87.94 102 ILE A C 1
ATOM 783 O O . ILE A 1 102 ? -3.387 2.166 -16.198 1.00 87.94 102 ILE A O 1
ATOM 787 N N . GLY A 1 103 ? -2.566 0.148 -15.663 1.00 90.56 103 GLY A N 1
ATOM 788 C CA . GLY A 1 103 ? -2.398 -0.307 -17.037 1.00 90.56 103 GLY A CA 1
ATOM 789 C C . GLY A 1 103 ? -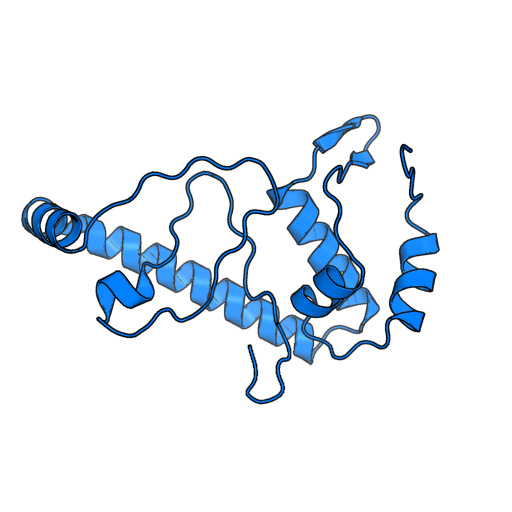3.731 -0.532 -17.743 1.00 90.56 103 GLY A C 1
ATOM 790 O O . GLY A 1 103 ? -4.660 -1.138 -17.211 1.00 90.56 103 GLY A O 1
ATOM 791 N N . LYS A 1 104 ? -3.816 -0.059 -18.987 1.00 91.25 104 LYS A N 1
ATOM 792 C CA . LYS A 1 104 ? -4.952 -0.291 -19.884 1.00 91.25 104 LYS A CA 1
ATOM 793 C C . LYS A 1 104 ? -4.490 -1.086 -21.094 1.00 91.25 104 LYS A C 1
ATOM 795 O O . LYS A 1 104 ? -3.483 -0.739 -21.707 1.00 91.25 104 LYS A O 1
ATOM 800 N N . ASP A 1 105 ? -5.226 -2.130 -21.466 1.00 91.81 105 ASP A N 1
ATOM 801 C CA . ASP A 1 105 ? -4.931 -2.875 -22.693 1.00 91.81 105 ASP A CA 1
ATOM 802 C C . ASP A 1 105 ? -5.113 -1.959 -23.916 1.00 91.81 105 ASP A C 1
ATOM 804 O O . ASP A 1 105 ? -6.200 -1.439 -24.173 1.00 91.81 105 ASP A O 1
ATOM 808 N N . ALA A 1 106 ? -4.027 -1.751 -24.661 1.00 91.50 106 ALA A N 1
ATOM 809 C CA . ALA A 1 106 ? -3.994 -0.963 -25.893 1.00 91.50 106 ALA A CA 1
ATOM 810 C C . ALA A 1 106 ? -4.039 -1.849 -27.155 1.00 91.50 106 ALA A C 1
ATOM 812 O O . ALA A 1 106 ? -3.834 -1.377 -28.283 1.00 91.50 106 ALA A O 1
ATOM 813 N N . GLY A 1 107 ? -4.279 -3.148 -26.972 1.00 90.12 107 GLY A N 1
ATOM 814 C CA . GLY A 1 107 ? -4.307 -4.164 -28.006 1.00 90.12 107 GLY A CA 1
ATOM 815 C C . GLY A 1 107 ? -2.917 -4.544 -28.518 1.00 90.12 107 GLY A C 1
ATOM 816 O O . GLY A 1 107 ? -1.930 -3.812 -28.394 1.00 90.12 107 GLY A O 1
ATOM 817 N N . ARG A 1 108 ? -2.847 -5.714 -29.168 1.00 88.75 108 ARG A N 1
ATOM 818 C CA . ARG A 1 108 ? -1.612 -6.276 -29.756 1.00 88.75 108 ARG A CA 1
ATOM 819 C C . ARG A 1 108 ? -0.479 -6.465 -28.732 1.00 88.75 108 ARG A C 1
ATOM 821 O O . ARG A 1 108 ? 0.687 -6.307 -29.077 1.00 88.75 108 ARG A O 1
ATOM 828 N N . GLY A 1 109 ? -0.828 -6.790 -27.486 1.00 87.44 109 GLY A N 1
ATOM 829 C CA . GLY A 1 109 ? 0.140 -7.009 -26.406 1.00 87.44 109 GLY A CA 1
ATOM 830 C C . GLY A 1 109 ? 0.788 -5.731 -25.870 1.00 87.44 109 GLY A C 1
ATOM 831 O O . GLY A 1 109 ? 1.823 -5.812 -25.217 1.00 87.44 109 GLY A O 1
ATOM 832 N N . ARG A 1 110 ? 0.214 -4.556 -26.158 1.00 89.31 110 ARG A N 1
ATOM 833 C CA . ARG A 1 110 ? 0.673 -3.271 -25.623 1.00 89.31 110 ARG A CA 1
ATOM 834 C C . ARG A 1 110 ? -0.203 -2.850 -24.456 1.00 89.31 110 ARG A C 1
ATOM 836 O O . ARG A 1 110 ? -1.418 -3.028 -24.497 1.00 89.31 110 ARG A O 1
ATOM 843 N N . ILE A 1 111 ? 0.421 -2.234 -23.461 1.00 91.12 111 ILE A N 1
ATOM 844 C CA . ILE A 1 111 ? -0.260 -1.665 -22.302 1.00 91.12 111 ILE A CA 1
ATOM 845 C C . ILE A 1 111 ? -0.002 -0.164 -22.293 1.00 91.12 111 ILE A C 1
ATOM 847 O O . ILE A 1 111 ? 1.136 0.278 -22.450 1.00 91.12 111 ILE A O 1
ATOM 851 N N . LEU A 1 112 ? -1.070 0.609 -22.139 1.00 89.94 112 LEU A N 1
ATOM 852 C CA . LEU A 1 112 ? -1.040 2.056 -22.024 1.00 89.94 112 LEU A CA 1
ATOM 853 C C . LEU A 1 112 ? -1.082 2.453 -20.547 1.00 89.94 112 LEU A C 1
ATOM 855 O O . LEU A 1 112 ? -2.016 2.096 -19.830 1.00 89.94 112 LEU A O 1
ATOM 859 N N . LEU A 1 113 ? -0.088 3.232 -20.126 1.00 88.69 113 LEU A N 1
ATOM 860 C CA . LEU A 1 113 ? -0.087 3.975 -18.869 1.00 88.69 113 LEU A CA 1
ATOM 861 C C . LEU A 1 113 ? -0.428 5.430 -19.202 1.00 88.69 113 LEU A C 1
ATOM 863 O O . LEU A 1 113 ? 0.438 6.193 -19.622 1.00 88.69 113 LEU A O 1
ATOM 867 N N . ASP A 1 114 ? -1.701 5.802 -19.084 1.00 85.12 114 ASP A N 1
ATOM 868 C CA . ASP A 1 114 ? -2.187 7.129 -19.490 1.00 85.12 114 ASP A CA 1
ATOM 869 C C . ASP A 1 114 ? -2.066 8.196 -18.390 1.00 85.12 114 ASP A C 1
ATOM 871 O O . ASP A 1 114 ? -2.304 9.380 -18.635 1.00 85.12 114 ASP A O 1
ATOM 875 N N . GLN A 1 115 ? -1.657 7.795 -17.185 1.00 83.62 115 GLN A N 1
ATOM 876 C CA . GLN A 1 115 ? -1.375 8.707 -16.081 1.00 83.62 115 GLN A CA 1
ATOM 877 C C . GLN A 1 115 ? 0.036 9.285 -16.200 1.00 83.62 115 GLN A C 1
ATOM 879 O O . GLN A 1 115 ? 0.998 8.585 -16.525 1.00 83.62 115 GLN A O 1
ATOM 884 N N . ARG A 1 116 ? 0.189 10.578 -15.887 1.00 77.00 116 ARG A N 1
ATOM 885 C CA . ARG A 1 116 ? 1.514 11.208 -15.840 1.00 77.00 116 ARG A CA 1
ATOM 886 C C . ARG A 1 116 ? 2.293 10.704 -14.629 1.00 77.00 116 ARG A C 1
ATOM 888 O O . ARG A 1 116 ? 2.136 11.230 -13.535 1.00 77.00 116 ARG A O 1
ATOM 895 N N . ILE A 1 117 ? 3.190 9.752 -14.859 1.00 81.44 117 ILE A N 1
ATOM 896 C CA . ILE A 1 117 ? 4.203 9.342 -13.884 1.00 81.44 117 ILE A CA 1
ATOM 897 C C . ILE A 1 117 ? 5.508 10.075 -14.207 1.00 81.44 117 ILE A C 1
ATOM 899 O O . ILE A 1 117 ? 6.085 9.913 -15.289 1.00 81.44 117 ILE A O 1
ATOM 903 N N . SER A 1 118 ? 5.970 10.930 -13.295 1.00 80.50 118 SER A N 1
ATOM 904 C CA . SER A 1 118 ? 7.224 11.654 -13.488 1.00 80.50 118 SER A CA 1
ATOM 905 C C . SER A 1 118 ? 8.432 10.747 -13.237 1.00 80.50 118 SER A C 1
ATOM 907 O O . SER A 1 118 ? 8.353 9.726 -12.557 1.00 80.50 118 SER A O 1
ATOM 909 N N . GLY A 1 119 ? 9.605 11.144 -13.741 1.00 76.19 119 GLY A N 1
ATOM 910 C CA . GLY A 1 119 ? 10.850 10.438 -13.414 1.00 76.19 119 GLY A CA 1
ATOM 911 C C . GLY A 1 119 ? 11.182 10.477 -11.916 1.00 76.19 119 GLY A C 1
ATOM 912 O O . GLY A 1 119 ? 11.828 9.560 -11.417 1.00 76.19 119 GLY A O 1
ATOM 913 N N . LYS A 1 120 ? 10.711 11.508 -11.194 1.00 77.94 120 LYS A N 1
ATOM 914 C CA . LYS A 1 120 ? 10.833 11.598 -9.733 1.00 77.94 120 LYS A CA 1
ATOM 915 C C . LYS A 1 120 ? 9.954 10.544 -9.052 1.00 77.94 120 LYS A C 1
ATOM 917 O O . LYS A 1 120 ? 10.424 9.916 -8.114 1.00 77.94 120 LYS A O 1
ATOM 922 N N . ASP A 1 121 ? 8.735 10.322 -9.546 1.00 81.12 121 ASP A N 1
ATOM 923 C CA . ASP A 1 121 ? 7.817 9.318 -8.990 1.00 81.12 121 ASP A CA 1
ATOM 924 C C . ASP A 1 121 ? 8.373 7.909 -9.195 1.00 81.12 121 ASP A C 1
ATOM 926 O O . ASP A 1 121 ? 8.465 7.147 -8.240 1.00 81.12 121 ASP A O 1
ATOM 930 N N . LEU A 1 122 ? 8.864 7.597 -10.402 1.00 81.50 122 LEU A N 1
ATOM 931 C CA . LEU A 1 122 ? 9.509 6.307 -10.669 1.00 81.50 122 LEU A CA 1
ATOM 932 C C . LEU A 1 122 ? 10.726 6.069 -9.769 1.00 81.50 122 LEU A C 1
ATOM 934 O O . LEU A 1 122 ? 10.872 4.972 -9.244 1.00 81.50 122 LEU A O 1
ATOM 938 N N . ALA A 1 123 ? 11.571 7.082 -9.554 1.00 79.62 123 ALA A N 1
ATOM 939 C CA . ALA A 1 123 ? 12.709 6.967 -8.639 1.00 79.62 123 ALA A CA 1
ATOM 940 C C . ALA A 1 123 ? 12.260 6.779 -7.176 1.00 79.62 123 ALA A C 1
ATOM 942 O O . ALA A 1 123 ? 12.814 5.957 -6.445 1.00 79.62 123 ALA A O 1
ATOM 943 N N . ALA A 1 124 ? 11.222 7.508 -6.753 1.00 81.88 124 ALA A N 1
ATOM 944 C CA . ALA A 1 124 ? 10.650 7.387 -5.416 1.00 81.88 124 ALA A CA 1
ATOM 945 C C . ALA A 1 124 ? 10.002 6.012 -5.174 1.00 81.88 124 ALA A C 1
ATOM 947 O O . ALA A 1 124 ? 10.009 5.544 -4.036 1.00 81.88 124 ALA A O 1
ATOM 948 N N . MET A 1 125 ? 9.464 5.369 -6.215 1.00 82.62 125 MET A N 1
ATOM 949 C CA . MET A 1 125 ? 8.900 4.013 -6.171 1.00 82.62 125 MET A CA 1
ATOM 950 C C . MET A 1 125 ? 9.977 2.928 -6.231 1.00 82.62 125 MET A C 1
ATOM 952 O O . MET A 1 125 ? 9.909 1.954 -5.488 1.00 82.62 125 MET A O 1
ATOM 956 N N . SER A 1 126 ? 11.004 3.109 -7.067 1.00 79.12 126 SER A N 1
ATOM 957 C CA . SER A 1 126 ? 12.089 2.136 -7.225 1.00 79.12 126 SER A CA 1
ATOM 958 C C . SER A 1 126 ? 13.032 2.087 -6.016 1.00 79.12 126 SER A C 1
ATOM 960 O O . SER A 1 126 ? 13.866 1.191 -5.921 1.00 79.12 126 SER A O 1
ATOM 962 N N . GLY A 1 127 ? 12.902 3.035 -5.079 1.00 67.25 127 GLY A N 1
ATOM 963 C CA . GLY A 1 127 ? 13.617 3.035 -3.803 1.00 67.25 127 GLY A CA 1
ATOM 964 C C . GLY A 1 127 ? 15.081 3.467 -3.890 1.00 67.25 127 GLY A C 1
ATOM 965 O O . GLY A 1 127 ? 15.816 3.279 -2.923 1.00 67.25 127 GLY A O 1
ATOM 966 N N . GLU A 1 128 ? 15.505 4.064 -5.005 1.00 62.50 128 GLU A N 1
ATOM 967 C CA . GLU A 1 128 ? 16.892 4.474 -5.225 1.00 62.50 128 GLU A CA 1
ATOM 968 C C . GLU A 1 128 ? 17.040 6.002 -5.327 1.00 62.50 128 GLU A C 1
ATOM 970 O O . GLU A 1 128 ? 16.217 6.693 -5.931 1.00 62.50 128 GLU A O 1
ATOM 975 N N . GLN A 1 129 ? 18.154 6.537 -4.809 1.00 55.94 129 GLN A N 1
ATOM 976 C CA . GLN A 1 129 ? 18.625 7.900 -5.098 1.00 55.94 129 GLN A CA 1
ATOM 977 C C . GLN A 1 129 ? 19.183 7.971 -6.533 1.00 55.94 129 GLN A C 1
ATOM 979 O O . GLN A 1 129 ? 2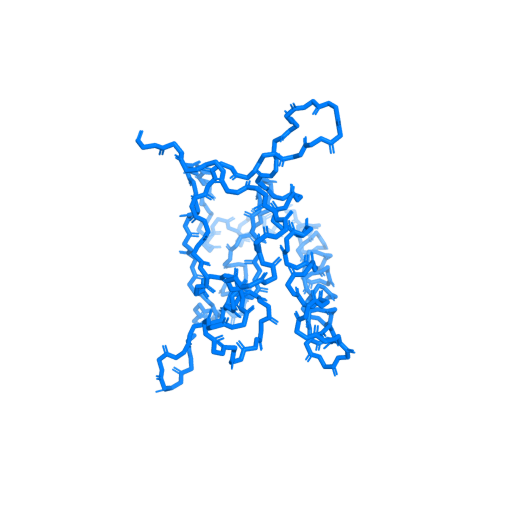0.371 8.202 -6.756 1.00 55.94 129 GLN A O 1
ATOM 984 N N . LEU A 1 130 ? 18.357 7.718 -7.543 1.00 52.84 130 LEU A N 1
ATOM 985 C CA . LEU A 1 130 ? 18.811 7.773 -8.928 1.00 52.84 130 LEU A CA 1
ATOM 986 C C . LEU A 1 130 ? 18.880 9.218 -9.409 1.00 52.84 130 LEU A C 1
ATOM 988 O O . LEU A 1 130 ? 17.894 9.955 -9.399 1.00 52.84 130 LEU A O 1
ATOM 992 N N . SER A 1 131 ? 20.056 9.614 -9.898 1.00 47.00 131 SER A N 1
ATOM 993 C CA . SER A 1 131 ? 20.181 10.810 -10.729 1.00 47.00 131 SER A CA 1
ATOM 994 C C . SER A 1 131 ? 19.248 10.665 -11.932 1.00 47.00 131 SER A C 1
ATOM 996 O O . SER A 1 131 ? 19.370 9.712 -12.703 1.00 47.00 131 SER A O 1
ATOM 998 N N . GLN A 1 132 ? 18.336 11.627 -12.102 1.00 50.50 132 GLN A N 1
ATOM 999 C CA . GLN A 1 132 ? 17.343 11.702 -13.186 1.00 50.50 132 GLN A CA 1
ATOM 1000 C C . GLN A 1 132 ? 17.905 11.411 -14.595 1.00 50.50 132 GLN A C 1
ATOM 1002 O O . GLN A 1 132 ? 17.152 11.018 -15.484 1.00 50.50 132 GLN A O 1
ATOM 1007 N N . SER A 1 133 ? 19.215 11.580 -14.804 1.00 46.84 133 SER A N 1
ATOM 1008 C CA . SER A 1 133 ? 19.920 11.365 -16.070 1.00 46.84 133 SER A CA 1
ATOM 1009 C C . SER A 1 133 ? 19.922 9.916 -16.575 1.00 46.84 133 SER A C 1
ATOM 1011 O O . SER A 1 133 ? 19.887 9.720 -17.786 1.00 46.84 133 SER A O 1
ATOM 1013 N N . TYR A 1 134 ? 19.940 8.903 -15.700 1.00 52.44 134 TYR A N 1
ATOM 1014 C CA . TYR A 1 134 ? 19.988 7.495 -16.136 1.00 52.44 134 TYR A CA 1
ATOM 1015 C C . TYR A 1 134 ? 18.604 6.948 -16.520 1.00 52.44 134 TYR A C 1
ATOM 1017 O O . TYR A 1 134 ? 18.478 6.202 -17.487 1.00 52.44 134 TYR A O 1
ATOM 1025 N N . MET A 1 135 ? 17.552 7.410 -15.837 1.00 54.75 135 MET A N 1
ATOM 1026 C CA . MET A 1 135 ? 16.161 6.982 -16.052 1.00 54.75 135 MET A CA 1
ATOM 1027 C C . MET A 1 135 ? 15.623 7.365 -17.439 1.00 54.75 135 MET A C 1
ATOM 1029 O O . MET A 1 135 ? 14.894 6.599 -18.062 1.00 54.75 135 MET A O 1
ATOM 1033 N N . LEU A 1 136 ? 15.987 8.550 -17.940 1.00 50.81 136 LEU A N 1
ATOM 1034 C CA . LEU A 1 136 ? 15.523 9.055 -19.239 1.00 50.81 136 LEU A CA 1
ATOM 1035 C C . LEU A 1 136 ? 16.083 8.259 -20.428 1.00 50.81 136 LEU A C 1
ATOM 1037 O O . LEU A 1 136 ? 15.400 8.144 -21.442 1.00 50.81 136 LEU A O 1
ATOM 1041 N N . ASN A 1 137 ? 17.284 7.686 -20.298 1.00 48.72 137 ASN A N 1
ATOM 1042 C CA . ASN A 1 137 ? 17.905 6.903 -21.367 1.00 48.72 137 ASN A CA 1
ATOM 1043 C C . ASN A 1 137 ? 17.319 5.488 -21.471 1.00 48.72 137 ASN A C 1
ATOM 1045 O O . ASN A 1 137 ? 17.122 5.004 -22.582 1.00 48.72 137 ASN A O 1
ATOM 1049 N N . ASP A 1 138 ? 16.988 4.848 -20.345 1.00 51.16 138 ASP A N 1
ATOM 1050 C CA . ASP A 1 138 ? 16.388 3.505 -20.348 1.00 51.16 138 ASP A CA 1
ATOM 1051 C C . ASP A 1 138 ? 14.885 3.537 -20.695 1.00 51.16 138 ASP A C 1
ATOM 1053 O O . ASP A 1 138 ? 14.394 2.650 -21.393 1.00 51.16 138 ASP A O 1
ATOM 1057 N N . ILE A 1 139 ? 14.158 4.599 -20.313 1.00 53.38 139 ILE A N 1
ATOM 1058 C CA . ILE A 1 139 ? 12.772 4.832 -20.770 1.00 53.38 139 ILE A CA 1
ATOM 1059 C C . ILE A 1 139 ? 12.720 5.122 -22.279 1.00 53.38 139 ILE A C 1
ATOM 1061 O O . ILE A 1 139 ? 11.678 4.925 -22.887 1.00 53.38 139 ILE A O 1
ATOM 1065 N N . GLY A 1 140 ? 13.823 5.520 -22.924 1.00 47.00 140 GLY A N 1
ATOM 1066 C CA . GLY A 1 140 ? 13.871 5.761 -24.372 1.00 47.00 140 GLY A CA 1
ATOM 1067 C C . GLY A 1 140 ? 13.492 4.551 -25.244 1.00 47.00 140 GLY A C 1
ATOM 1068 O O . GLY A 1 140 ? 13.156 4.739 -26.410 1.00 47.00 140 GLY A O 1
ATOM 1069 N N . ALA A 1 141 ? 13.504 3.330 -24.692 1.00 49.22 141 ALA A N 1
ATOM 1070 C CA . ALA A 1 141 ? 13.009 2.117 -25.355 1.00 49.22 141 ALA A CA 1
ATOM 1071 C C . ALA A 1 141 ? 11.477 1.927 -25.254 1.00 49.22 141 ALA A C 1
ATOM 1073 O O . ALA A 1 141 ? 10.912 1.102 -25.969 1.00 49.22 141 ALA A O 1
ATOM 1074 N N . LEU A 1 142 ? 10.808 2.677 -24.374 1.00 55.66 142 LEU A N 1
ATOM 1075 C CA . LEU A 1 142 ? 9.356 2.741 -24.223 1.00 55.66 142 LEU A CA 1
ATOM 1076 C C . LEU A 1 142 ? 8.881 3.997 -24.962 1.00 55.66 142 LEU A C 1
ATOM 1078 O O . LEU A 1 142 ? 9.124 5.117 -24.513 1.00 55.66 142 LEU A O 1
ATOM 1082 N N . GLU A 1 143 ? 8.252 3.831 -26.126 1.00 52.12 143 GLU A N 1
ATOM 1083 C CA . GLU A 1 143 ? 7.765 4.955 -26.934 1.00 52.12 143 GLU A CA 1
ATOM 1084 C C . GLU A 1 143 ? 6.852 5.872 -26.098 1.00 52.12 143 GLU A C 1
ATOM 1086 O O . GLU A 1 143 ? 5.741 5.506 -25.718 1.00 52.12 143 GLU A O 1
ATOM 1091 N N . ARG A 1 144 ? 7.328 7.085 -25.787 1.00 53.47 144 ARG A N 1
ATOM 1092 C CA . ARG A 1 144 ? 6.514 8.132 -25.161 1.00 53.47 144 ARG A CA 1
ATOM 1093 C C . ARG A 1 144 ? 5.655 8.803 -26.227 1.00 53.47 144 ARG A C 1
ATOM 1095 O O . ARG A 1 144 ? 6.108 9.746 -26.874 1.00 53.47 144 ARG A O 1
ATOM 1102 N N . GLU A 1 145 ? 4.399 8.394 -26.356 1.00 48.06 145 GLU A N 1
ATOM 1103 C CA . GLU A 1 145 ? 3.385 9.241 -26.987 1.00 48.06 145 GLU A CA 1
ATOM 1104 C C . GLU A 1 145 ? 2.917 10.289 -25.969 1.00 48.06 145 GLU A C 1
ATOM 1106 O O . GLU A 1 145 ? 2.042 10.059 -25.137 1.00 48.06 145 GLU A O 1
ATOM 1111 N N . VAL A 1 146 ? 3.554 11.461 -25.994 1.00 38.84 146 VAL A N 1
ATOM 1112 C CA . VAL A 1 146 ? 3.050 12.633 -25.272 1.00 38.84 146 VAL A CA 1
ATOM 1113 C C . VAL A 1 146 ? 1.926 13.226 -26.114 1.00 38.84 146 VAL A C 1
ATOM 1115 O O . VAL A 1 146 ? 2.188 13.937 -27.083 1.00 38.84 146 VAL A O 1
ATOM 1118 N N . HIS A 1 147 ? 0.671 12.940 -25.767 1.00 34.94 147 HIS A N 1
ATOM 1119 C CA . HIS A 1 147 ? -0.435 13.736 -26.291 1.00 34.94 147 HIS A CA 1
ATOM 1120 C C . HIS A 1 147 ? -0.396 15.130 -25.647 1.00 34.94 147 HIS A C 1
ATOM 1122 O O . HIS A 1 147 ? -0.440 15.269 -24.421 1.00 34.94 147 HIS A O 1
ATOM 1128 N N . HIS A 1 148 ? -0.202 16.132 -26.510 1.00 32.47 148 HIS A N 1
ATOM 1129 C CA . HIS A 1 148 ? -0.264 17.562 -26.212 1.00 32.47 148 HIS A CA 1
ATOM 1130 C C . HIS A 1 148 ? -1.670 18.012 -25.824 1.00 32.47 148 HIS A C 1
ATOM 1132 O O . HIS A 1 148 ? -2.637 17.488 -26.422 1.00 32.47 148 HIS A O 1
#

pLDDT: mean 82.6, std 14.84, range [32.47, 96.38]

Sequence (148 aa):
TSDRGEERIIALVGAGEIIGELSLIDHQPRSASAIALCDSTFRYITRQAFEDCTKDDPEIYKHLTALLAARLRETDEALAAASFLSVRGCVARTLLELVDYIGKDAGRGRILLDQRISGKDLAAMSGEQLSQSYMLNDIGALEREVHH